Protein AF-A0A7X3HLY2-F1 (afdb_monomer)

Structure (mmCIF, N/CA/C/O backbone):
data_AF-A0A7X3HLY2-F1
#
_entry.id   AF-A0A7X3HLY2-F1
#
loop_
_atom_site.group_PDB
_atom_site.id
_atom_site.type_symbol
_atom_site.label_atom_id
_atom_site.label_alt_id
_atom_site.label_comp_id
_atom_site.label_asym_id
_atom_site.label_entity_id
_atom_site.label_seq_id
_atom_site.pdbx_PDB_ins_code
_atom_site.Cartn_x
_atom_site.Cartn_y
_atom_site.Cartn_z
_atom_site.occupancy
_atom_site.B_iso_or_equiv
_atom_site.auth_seq_id
_atom_site.auth_comp_id
_atom_site.auth_asym_id
_atom_site.auth_atom_id
_atom_site.pdbx_PDB_model_num
ATOM 1 N N . MET A 1 1 ? -18.540 -10.436 8.866 1.00 61.88 1 MET A N 1
ATOM 2 C CA . MET A 1 1 ? -17.864 -9.672 7.799 1.00 61.88 1 MET A CA 1
ATOM 3 C C . MET A 1 1 ? -16.545 -9.170 8.338 1.00 61.88 1 MET A C 1
ATOM 5 O O . MET A 1 1 ? -16.515 -8.724 9.479 1.00 61.88 1 MET A O 1
ATOM 9 N N . TRP A 1 2 ? -15.476 -9.283 7.558 1.00 68.50 2 TRP A N 1
ATOM 10 C CA . TRP A 1 2 ? -14.161 -8.775 7.941 1.00 68.50 2 TRP A CA 1
ATOM 11 C C . TRP A 1 2 ? -13.874 -7.498 7.150 1.00 68.50 2 TRP A C 1
ATOM 13 O O . TRP A 1 2 ? -14.132 -7.449 5.945 1.00 68.50 2 TRP A O 1
ATOM 23 N N . ASN A 1 3 ? -13.367 -6.475 7.839 1.00 83.50 3 ASN A N 1
ATOM 24 C CA . ASN A 1 3 ? -12.920 -5.233 7.215 1.00 83.50 3 ASN A CA 1
ATOM 25 C C . ASN A 1 3 ? -11.444 -5.374 6.873 1.00 83.50 3 ASN A C 1
ATOM 27 O O . ASN A 1 3 ? -10.623 -5.646 7.758 1.00 83.50 3 ASN A O 1
ATOM 31 N N . TYR A 1 4 ? -11.141 -5.199 5.596 1.00 88.00 4 TYR A N 1
ATOM 32 C CA . TYR A 1 4 ? -9.791 -5.255 5.078 1.00 88.00 4 TYR A CA 1
ATOM 33 C C . TYR A 1 4 ? -9.421 -3.947 4.410 1.00 88.00 4 TYR A C 1
ATOM 35 O O . TYR A 1 4 ? -10.246 -3.308 3.754 1.00 88.00 4 TYR A O 1
ATOM 43 N N . THR A 1 5 ? -8.143 -3.614 4.507 1.00 91.81 5 THR A N 1
ATOM 44 C CA . THR A 1 5 ? -7.518 -2.618 3.646 1.00 91.81 5 THR A CA 1
ATOM 45 C C . THR A 1 5 ? -6.417 -3.301 2.862 1.00 91.81 5 THR A C 1
ATOM 47 O O . THR A 1 5 ? -5.565 -3.972 3.443 1.00 91.81 5 THR A O 1
ATOM 50 N N . TYR A 1 6 ? -6.430 -3.140 1.546 1.00 91.06 6 TYR A N 1
ATOM 51 C CA . TYR A 1 6 ? -5.416 -3.704 0.669 1.00 91.06 6 TYR A CA 1
ATOM 52 C C . TYR A 1 6 ? -4.504 -2.617 0.103 1.00 91.06 6 TYR A C 1
ATOM 54 O O . TYR A 1 6 ? -4.917 -1.471 -0.082 1.00 91.06 6 TYR A O 1
ATOM 62 N N . PHE A 1 7 ? -3.264 -3.005 -0.178 1.00 92.88 7 PHE A N 1
ATOM 63 C CA . PHE A 1 7 ? -2.253 -2.215 -0.867 1.00 92.88 7 PHE A CA 1
ATOM 64 C C . PHE A 1 7 ? -1.846 -2.938 -2.149 1.00 92.88 7 PHE A C 1
ATOM 66 O O . PHE A 1 7 ? -1.489 -4.121 -2.110 1.00 92.88 7 PHE A O 1
ATOM 73 N N . VAL A 1 8 ? -1.872 -2.220 -3.269 1.00 90.56 8 VAL A N 1
ATOM 74 C CA . VAL A 1 8 ? -1.463 -2.741 -4.578 1.00 90.56 8 VAL A CA 1
ATOM 75 C C . VAL A 1 8 ? -0.478 -1.811 -5.270 1.00 90.56 8 VAL A C 1
ATOM 77 O O . VAL A 1 8 ? -0.514 -0.598 -5.051 1.00 90.56 8 VAL A O 1
ATOM 80 N N . ILE A 1 9 ? 0.356 -2.386 -6.134 1.00 88.25 9 ILE A N 1
ATOM 81 C CA . ILE A 1 9 ? 1.213 -1.669 -7.083 1.00 88.25 9 ILE A CA 1
ATOM 82 C C . ILE A 1 9 ? 0.793 -1.988 -8.518 1.00 88.25 9 ILE A C 1
ATOM 84 O O . ILE A 1 9 ? 0.281 -3.073 -8.795 1.00 88.25 9 ILE A O 1
ATOM 88 N N . SER A 1 10 ? 1.012 -1.054 -9.437 1.00 84.62 10 SER A N 1
ATOM 89 C CA . SER A 1 10 ? 0.852 -1.311 -10.866 1.00 84.62 10 SER A CA 1
ATOM 90 C C . SER A 1 10 ? 1.929 -2.277 -11.394 1.00 84.62 10 SER A C 1
ATOM 92 O O . SER A 1 10 ? 2.998 -2.398 -10.791 1.00 84.62 10 SER A O 1
ATOM 94 N N . PRO A 1 11 ? 1.697 -2.892 -12.565 1.00 73.75 11 PRO A N 1
ATOM 95 C CA . PRO A 1 11 ? 2.680 -3.726 -13.255 1.00 73.75 11 PRO A CA 1
ATOM 96 C C . PRO A 1 11 ? 4.029 -3.053 -13.461 1.00 73.75 11 PRO A C 1
ATOM 98 O O . PRO A 1 11 ? 5.066 -3.678 -13.277 1.00 73.75 11 PRO A O 1
ATOM 101 N N . GLY A 1 12 ? 4.045 -1.768 -13.830 1.00 70.06 12 GLY A N 1
ATOM 102 C CA . GLY A 1 12 ? 5.292 -1.061 -14.132 1.00 70.06 12 GLY A CA 1
ATOM 103 C C . GLY A 1 12 ? 6.247 -0.946 -12.947 1.00 70.06 12 GLY A C 1
ATOM 104 O O . GLY A 1 12 ? 7.450 -0.773 -13.148 1.00 70.06 12 GLY A O 1
ATOM 105 N N . CYS A 1 13 ? 5.725 -1.128 -11.730 1.00 72.25 13 CYS A N 1
ATOM 106 C CA . CYS A 1 13 ? 6.492 -1.133 -10.494 1.00 72.25 13 CYS A CA 1
ATOM 107 C C . CYS A 1 13 ? 7.224 -2.457 -10.220 1.00 72.25 13 CYS A C 1
ATOM 109 O O . CYS A 1 13 ? 8.085 -2.488 -9.339 1.00 72.25 13 CYS A O 1
ATOM 111 N N . GLU A 1 14 ? 6.872 -3.553 -10.898 1.00 70.94 14 GLU A N 1
ATOM 112 C CA . GLU A 1 14 ? 7.448 -4.872 -10.632 1.00 70.94 14 GLU A CA 1
ATOM 113 C C . GLU A 1 14 ? 8.847 -5.028 -11.253 1.00 70.94 14 GLU A C 1
ATOM 115 O O . GLU A 1 14 ? 9.123 -4.600 -12.381 1.00 70.94 14 GLU A O 1
ATOM 120 N N . ILE A 1 15 ? 9.750 -5.686 -10.515 1.00 64.19 15 ILE A N 1
ATOM 121 C CA . ILE A 1 15 ? 11.039 -6.118 -11.060 1.00 64.19 15 ILE A CA 1
ATOM 122 C C . ILE A 1 15 ? 10.781 -7.110 -12.200 1.00 64.19 15 ILE A C 1
ATOM 124 O O . ILE A 1 15 ? 10.217 -8.174 -11.986 1.00 64.19 15 ILE A O 1
ATOM 128 N N . ASN A 1 16 ? 11.260 -6.773 -13.399 1.00 63.88 16 ASN A N 1
ATOM 129 C CA . ASN A 1 16 ? 11.085 -7.547 -14.635 1.00 63.88 16 ASN A CA 1
ATOM 130 C C . ASN A 1 16 ? 9.680 -7.514 -15.246 1.00 63.88 16 ASN A C 1
ATOM 132 O O . ASN A 1 16 ? 9.385 -8.342 -16.105 1.00 63.88 16 ASN A O 1
ATOM 136 N N . SER A 1 17 ? 8.849 -6.532 -14.887 1.00 66.88 17 SER A N 1
ATOM 137 C CA . SER A 1 17 ? 7.605 -6.280 -15.617 1.00 66.88 17 SER A CA 1
ATOM 138 C C . SER A 1 17 ? 7.854 -6.176 -17.122 1.00 66.88 17 SER A C 1
ATOM 140 O O . SER A 1 17 ? 8.882 -5.640 -17.540 1.00 66.88 17 SER A O 1
ATOM 142 N N . TYR A 1 18 ? 6.925 -6.657 -17.947 1.00 59.72 18 TYR A N 1
ATOM 143 C CA . TYR A 1 18 ? 6.976 -6.437 -19.397 1.00 59.72 18 TYR A CA 1
ATOM 144 C C . TYR A 1 18 ? 6.615 -4.982 -19.7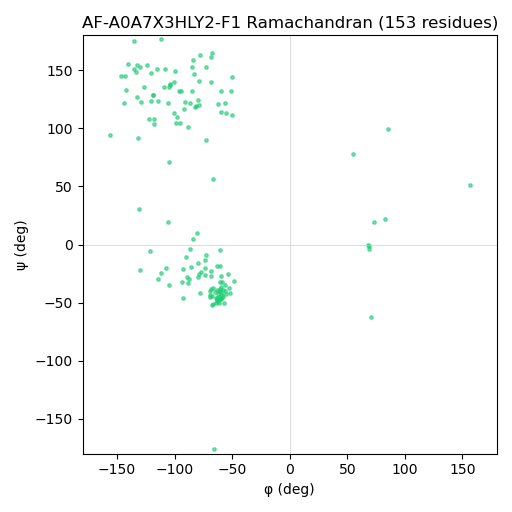60 1.00 59.72 18 TYR A C 1
ATOM 146 O O . TYR A 1 18 ? 6.986 -4.482 -20.819 1.00 59.72 18 TYR A O 1
ATOM 154 N N . THR A 1 19 ? 5.930 -4.273 -18.856 1.00 64.69 19 THR A N 1
ATOM 155 C CA . THR A 1 19 ? 5.501 -2.877 -19.013 1.00 64.69 19 THR A CA 1
ATOM 156 C C . THR A 1 19 ? 6.377 -1.948 -18.173 1.00 64.69 19 THR A C 1
ATOM 158 O O . THR A 1 19 ? 5.952 -1.411 -17.159 1.00 64.69 19 THR A O 1
ATOM 161 N N . GLN A 1 20 ? 7.637 -1.755 -18.575 1.00 59.31 20 GLN A N 1
ATOM 162 C CA . GLN A 1 20 ? 8.562 -0.862 -17.860 1.00 59.31 20 GLN A CA 1
ATOM 163 C C . GLN A 1 20 ? 8.610 0.518 -18.496 1.00 59.31 20 GLN A C 1
ATOM 165 O O . GLN A 1 20 ? 8.842 0.653 -19.695 1.00 59.31 20 GLN A O 1
ATOM 170 N N . PHE A 1 21 ? 8.504 1.548 -17.666 1.00 63.12 21 PHE A N 1
ATOM 171 C CA . PHE A 1 21 ? 8.677 2.930 -18.094 1.00 63.12 21 PHE A CA 1
ATOM 172 C C . PHE A 1 21 ? 10.033 3.439 -17.598 1.00 63.12 21 PHE A C 1
ATOM 174 O O . PHE A 1 21 ? 10.355 3.369 -16.407 1.00 63.12 21 PHE A O 1
ATOM 181 N N . ALA A 1 22 ? 10.865 3.873 -18.546 1.00 54.72 22 ALA A N 1
ATOM 182 C CA . ALA A 1 22 ? 12.270 4.209 -18.316 1.00 54.72 22 ALA A CA 1
ATOM 183 C C . ALA A 1 22 ? 12.468 5.535 -17.566 1.00 54.72 22 ALA A C 1
ATOM 185 O O . ALA A 1 22 ? 13.469 5.692 -16.874 1.00 54.72 22 ALA A O 1
ATOM 186 N N . ASP A 1 23 ? 11.513 6.463 -17.664 1.00 56.72 23 ASP A N 1
ATOM 187 C CA . ASP A 1 23 ? 11.571 7.766 -16.989 1.00 56.72 23 ASP A CA 1
ATOM 188 C C . ASP A 1 23 ? 11.335 7.675 -15.471 1.00 56.72 23 ASP A C 1
ATOM 190 O O . ASP A 1 23 ? 11.517 8.652 -14.748 1.00 56.72 23 ASP A O 1
ATOM 194 N N . GLY A 1 24 ? 10.922 6.500 -14.982 1.00 54.28 24 GLY A N 1
ATOM 195 C CA . GLY A 1 24 ? 10.596 6.249 -13.586 1.00 54.28 24 GLY A CA 1
ATOM 196 C C . GLY A 1 24 ? 9.346 6.977 -13.093 1.00 54.28 24 GLY A C 1
ATOM 197 O O . GLY A 1 24 ? 8.991 6.781 -11.936 1.00 54.28 24 GLY A O 1
ATOM 198 N N . LYS A 1 25 ? 8.678 7.764 -13.944 1.00 56.62 25 LYS A N 1
ATOM 199 C CA . LYS A 1 25 ? 7.559 8.653 -13.610 1.00 56.62 25 LYS A CA 1
ATOM 200 C C . LYS A 1 25 ? 6.247 8.171 -14.222 1.00 56.62 25 LYS A C 1
ATOM 202 O O . LYS A 1 25 ? 5.204 8.446 -13.653 1.00 56.62 25 LYS A O 1
ATOM 207 N N . GLN A 1 26 ? 6.262 7.408 -15.313 1.00 62.28 26 GLN A N 1
ATOM 208 C CA . GLN A 1 26 ? 5.049 6.860 -15.930 1.00 62.28 26 GLN A CA 1
ATOM 209 C C . GLN A 1 26 ? 4.810 5.394 -15.549 1.00 62.28 26 GLN A C 1
ATOM 211 O O . GLN A 1 26 ? 5.739 4.652 -15.250 1.00 62.28 26 GLN A O 1
ATOM 216 N N . GLY A 1 27 ? 3.543 4.976 -15.487 1.00 68.12 27 GLY A N 1
ATOM 217 C CA . GLY A 1 27 ? 3.151 3.576 -15.272 1.00 68.12 27 GLY A CA 1
ATOM 218 C C . GLY A 1 27 ? 3.434 2.968 -13.894 1.00 68.12 27 GLY A C 1
ATOM 219 O O . GLY A 1 27 ? 3.011 1.836 -13.652 1.00 68.12 27 GLY A O 1
ATOM 220 N N . ASN A 1 28 ? 4.093 3.699 -12.991 1.00 80.38 28 ASN A N 1
ATOM 221 C CA . ASN A 1 28 ? 4.386 3.285 -11.621 1.00 80.38 28 ASN A CA 1
ATOM 222 C C . ASN A 1 28 ? 3.378 3.895 -10.647 1.00 80.38 28 ASN A C 1
ATOM 224 O O . ASN A 1 28 ? 3.465 5.079 -10.326 1.00 80.38 28 ASN A O 1
ATOM 228 N N . PHE A 1 29 ? 2.436 3.094 -10.159 1.00 85.56 29 PHE A N 1
ATOM 229 C CA . PHE A 1 29 ? 1.372 3.554 -9.278 1.00 85.56 29 PHE A CA 1
ATOM 230 C C . PHE A 1 29 ? 1.199 2.640 -8.075 1.00 85.56 29 PHE A C 1
ATOM 232 O O . PHE A 1 29 ? 1.477 1.442 -8.138 1.00 85.56 29 PHE A O 1
ATOM 239 N N . ILE A 1 30 ? 0.675 3.213 -6.998 1.00 88.81 30 ILE A N 1
ATOM 240 C CA . ILE A 1 30 ? 0.179 2.496 -5.828 1.00 88.81 30 ILE A CA 1
ATOM 241 C C . ILE A 1 30 ? -1.272 2.868 -5.560 1.00 88.81 30 ILE A C 1
ATOM 243 O O . ILE A 1 30 ? -1.710 3.970 -5.895 1.00 88.81 30 ILE A O 1
ATOM 247 N N . LYS A 1 31 ? -2.011 1.972 -4.912 1.00 89.94 31 LYS A N 1
ATOM 248 C CA . LYS A 1 31 ? -3.374 2.241 -4.447 1.00 89.94 31 LYS A CA 1
ATOM 249 C C . LYS A 1 31 ? -3.631 1.576 -3.103 1.00 89.94 31 LYS A C 1
ATOM 251 O O . LYS A 1 31 ? -3.188 0.455 -2.854 1.00 89.94 31 LYS A O 1
ATOM 256 N N . PHE A 1 32 ? -4.422 2.264 -2.282 1.00 91.31 32 PHE A N 1
ATOM 257 C CA . PHE A 1 32 ? -5.091 1.690 -1.121 1.00 91.31 32 PHE A CA 1
ATOM 258 C C . PHE A 1 32 ? -6.590 1.596 -1.379 1.00 91.31 32 PHE A C 1
ATOM 260 O O . PHE A 1 32 ? -7.207 2.555 -1.854 1.00 91.31 32 PHE A O 1
ATOM 267 N N . GLY A 1 33 ? -7.186 0.465 -1.022 1.00 88.50 33 GLY A N 1
ATOM 268 C CA . GLY A 1 33 ? -8.633 0.303 -1.044 1.00 88.50 33 GLY A CA 1
ATOM 269 C C . GLY A 1 33 ? -9.146 -0.386 0.207 1.00 88.50 33 GLY A C 1
ATOM 270 O O . GLY A 1 33 ? -8.442 -1.174 0.836 1.00 88.50 33 GLY A O 1
ATOM 271 N N . ASP A 1 34 ? -10.379 -0.047 0.561 1.00 88.62 34 ASP A N 1
ATOM 272 C CA . ASP A 1 34 ? -11.105 -0.625 1.683 1.00 88.62 34 ASP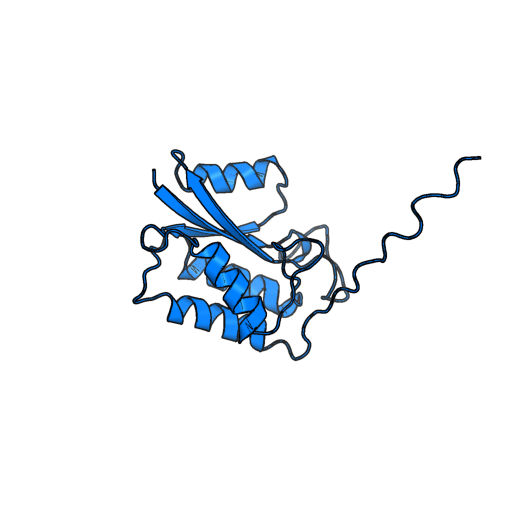 A CA 1
ATOM 273 C C . ASP A 1 34 ? -12.138 -1.611 1.146 1.00 88.62 34 ASP A C 1
ATOM 275 O O . ASP A 1 34 ? -12.816 -1.332 0.155 1.00 88.62 34 ASP A O 1
ATOM 279 N N . GLN A 1 35 ? -12.268 -2.766 1.791 1.00 84.50 35 GLN A N 1
ATOM 280 C CA . GLN A 1 35 ? -13.267 -3.752 1.415 1.00 84.50 35 GLN A CA 1
ATOM 281 C C . GLN A 1 35 ? -13.872 -4.432 2.636 1.00 84.50 35 GLN A C 1
ATOM 283 O O . GLN A 1 35 ? -13.172 -4.916 3.527 1.00 84.50 35 GLN A O 1
ATOM 288 N N . VAL A 1 36 ? -15.200 -4.510 2.626 1.00 78.12 36 VAL A N 1
ATOM 289 C CA . VAL A 1 36 ? -15.980 -5.340 3.540 1.00 78.12 36 VAL A CA 1
ATOM 290 C C . VAL A 1 36 ? -16.357 -6.597 2.770 1.00 78.12 36 VAL A C 1
ATOM 292 O O . VAL A 1 36 ? -17.085 -6.526 1.782 1.00 78.12 36 VAL A O 1
ATOM 295 N N . SER A 1 37 ? -15.818 -7.746 3.168 1.00 68.00 37 SER A N 1
ATOM 296 C CA . SER A 1 37 ? -16.021 -8.999 2.436 1.00 68.00 37 SER A CA 1
ATOM 297 C C . SER A 1 37 ? -16.371 -10.153 3.370 1.00 68.00 37 SER A C 1
ATOM 299 O O . SER A 1 37 ? -15.932 -10.218 4.524 1.00 68.00 37 SER A O 1
ATOM 301 N N . ASN A 1 38 ? -17.175 -11.081 2.845 1.00 59.94 38 ASN A N 1
ATOM 302 C CA . ASN A 1 38 ? -17.368 -12.412 3.424 1.00 59.94 38 ASN A CA 1
ATOM 303 C C . ASN A 1 38 ? -16.300 -13.408 2.943 1.00 59.94 38 ASN A C 1
ATOM 305 O O . ASN A 1 38 ? -16.080 -14.427 3.590 1.00 59.94 38 ASN A O 1
ATOM 309 N N . HIS A 1 39 ? -15.624 -13.110 1.833 1.00 54.62 39 HIS A N 1
ATOM 310 C CA . HIS A 1 39 ? -14.473 -13.862 1.346 1.00 54.62 39 HIS A CA 1
ATOM 311 C C . HIS A 1 39 ? -13.205 -13.345 2.034 1.00 54.62 39 HIS A C 1
ATOM 313 O O . HIS A 1 39 ? -12.998 -12.132 2.108 1.00 54.62 39 HIS A O 1
ATOM 319 N N . GLY A 1 40 ? -12.371 -14.256 2.545 1.00 62.66 40 GLY A N 1
ATOM 320 C CA . GLY A 1 40 ? -11.099 -13.912 3.191 1.00 62.66 40 GLY A CA 1
ATOM 321 C C . GLY A 1 40 ? -10.078 -13.299 2.224 1.00 62.66 40 GLY A C 1
ATOM 322 O O . GLY A 1 40 ? -10.361 -13.110 1.042 1.00 62.66 40 GLY A O 1
ATOM 323 N N . ALA A 1 41 ? -8.862 -13.037 2.710 1.00 65.38 41 ALA A N 1
ATOM 324 C CA . ALA A 1 41 ? -7.780 -12.381 1.959 1.00 65.38 41 ALA A CA 1
ATOM 325 C C . ALA A 1 41 ? -7.529 -12.956 0.543 1.00 65.38 41 ALA A C 1
ATOM 327 O O . ALA A 1 41 ? -7.200 -12.216 -0.382 1.00 65.38 41 ALA A O 1
ATOM 328 N N . LEU A 1 42 ? -7.758 -14.259 0.339 1.00 67.88 42 LEU A N 1
ATOM 329 C CA . LEU A 1 42 ? -7.643 -14.921 -0.966 1.00 67.88 42 LEU A CA 1
ATOM 330 C C . LEU A 1 42 ? -8.590 -14.348 -2.037 1.00 67.88 42 LEU A C 1
ATOM 332 O O . LEU A 1 42 ? -8.225 -14.308 -3.206 1.00 67.88 42 LEU A O 1
ATOM 336 N N . GLY A 1 43 ? -9.777 -13.861 -1.659 1.00 76.44 43 GLY A N 1
ATOM 337 C CA . GLY A 1 43 ? -10.743 -13.296 -2.606 1.00 76.44 43 GLY A CA 1
ATOM 338 C C . GLY A 1 43 ? -10.237 -12.021 -3.285 1.00 76.44 43 GLY A C 1
ATOM 339 O O . GLY A 1 43 ? -10.385 -11.873 -4.493 1.00 76.44 43 GLY A O 1
ATOM 340 N N . ILE A 1 44 ? -9.578 -11.136 -2.530 1.00 76.94 44 ILE A N 1
ATOM 341 C CA . ILE A 1 44 ? -9.007 -9.886 -3.061 1.00 76.94 44 ILE A CA 1
ATOM 342 C C . ILE A 1 44 ? -7.818 -10.193 -3.976 1.00 76.94 44 ILE A C 1
ATOM 344 O O . ILE A 1 44 ? -7.743 -9.657 -5.079 1.00 76.94 44 ILE A O 1
ATOM 348 N N . ARG A 1 45 ? -6.917 -11.095 -3.557 1.00 82.56 45 ARG A N 1
ATOM 349 C CA . ARG A 1 45 ? -5.778 -11.516 -4.394 1.00 82.56 45 ARG A CA 1
ATOM 350 C C . ARG A 1 45 ? -6.257 -12.102 -5.722 1.00 82.56 45 ARG A C 1
ATOM 352 O O . ARG A 1 45 ? -5.764 -11.706 -6.773 1.00 82.56 45 ARG A O 1
ATOM 359 N N . ASN A 1 46 ? -7.269 -12.968 -5.680 1.00 77.06 46 ASN A N 1
ATOM 360 C CA . ASN A 1 46 ? -7.842 -13.579 -6.879 1.00 77.06 46 ASN A CA 1
ATOM 361 C C . ASN A 1 46 ? -8.562 -12.563 -7.775 1.00 77.06 46 ASN A C 1
ATOM 363 O O . ASN A 1 46 ? -8.474 -12.663 -8.997 1.00 77.06 46 ASN A O 1
ATOM 367 N N . ALA A 1 47 ? -9.257 -11.577 -7.199 1.00 75.75 47 ALA A N 1
ATOM 368 C CA . ALA A 1 47 ? -9.902 -10.519 -7.974 1.00 75.75 47 ALA A CA 1
AT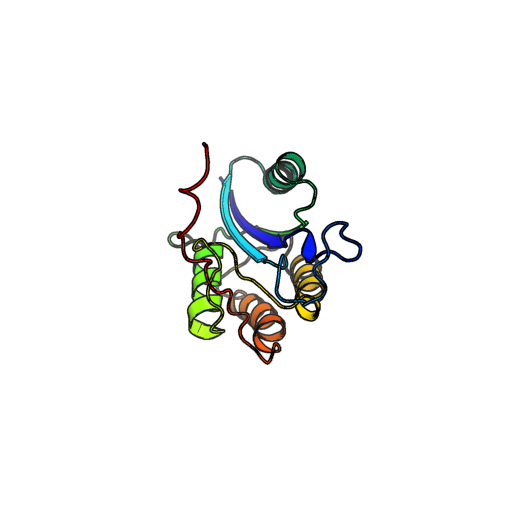OM 369 C C . ALA A 1 47 ? -8.874 -9.737 -8.807 1.00 75.75 47 ALA A C 1
ATOM 371 O O . ALA A 1 47 ? -9.069 -9.557 -10.006 1.00 75.75 47 ALA A O 1
ATOM 372 N N . TYR A 1 48 ? -7.744 -9.356 -8.209 1.00 73.81 48 TYR A N 1
ATOM 373 C CA . TYR A 1 48 ? -6.681 -8.668 -8.942 1.00 73.81 48 TYR A CA 1
ATOM 374 C C . TYR A 1 48 ? -5.985 -9.580 -9.957 1.00 73.81 48 TYR A C 1
ATOM 376 O O . TYR A 1 48 ? -5.865 -9.185 -11.111 1.00 73.81 48 TYR A O 1
ATOM 384 N N . ALA A 1 49 ? -5.663 -10.824 -9.590 1.00 68.69 49 ALA A N 1
ATOM 385 C CA . ALA A 1 49 ? -5.052 -11.786 -10.512 1.00 68.69 49 ALA A CA 1
ATOM 386 C C . ALA A 1 49 ? -5.909 -12.071 -11.764 1.00 68.69 49 ALA A C 1
ATOM 388 O O . ALA A 1 49 ? -5.373 -12.339 -12.834 1.00 68.69 49 ALA A O 1
ATOM 389 N N . THR A 1 50 ? -7.239 -12.021 -11.642 1.00 59.16 50 THR A N 1
ATOM 390 C CA . THR A 1 50 ? -8.169 -12.309 -12.752 1.00 59.16 50 THR A CA 1
ATOM 391 C C . THR A 1 50 ? -8.498 -11.095 -13.616 1.00 59.16 50 THR A C 1
ATOM 393 O O . THR A 1 50 ? -8.786 -11.265 -14.797 1.00 59.16 50 THR A O 1
ATOM 396 N N . HIS A 1 51 ? -8.478 -9.885 -13.052 1.00 60.94 51 HIS A N 1
ATOM 397 C CA . HIS A 1 51 ? -8.842 -8.660 -13.777 1.00 60.94 51 HIS A CA 1
ATOM 398 C C . HIS A 1 51 ? -7.631 -7.965 -14.400 1.00 60.94 51 HIS A C 1
ATOM 400 O O . HIS A 1 51 ? -7.758 -7.329 -15.444 1.00 60.94 51 HIS A O 1
ATOM 406 N N . ASN A 1 52 ? -6.465 -8.070 -13.763 1.00 63.50 52 ASN A N 1
ATOM 407 C CA . ASN A 1 52 ? -5.200 -7.608 -14.312 1.00 63.50 52 ASN A CA 1
ATOM 408 C C . ASN A 1 52 ? -4.059 -8.399 -13.640 1.00 63.50 52 ASN A C 1
ATOM 410 O O . ASN A 1 52 ? -3.636 -8.018 -12.543 1.00 63.50 52 ASN A O 1
ATOM 414 N N . PRO A 1 53 ? -3.592 -9.506 -14.254 1.00 56.66 53 PRO A N 1
ATOM 415 C CA . PRO A 1 53 ? -2.628 -10.424 -13.637 1.00 56.66 53 PRO A CA 1
ATOM 416 C C . PRO A 1 53 ? -1.302 -9.754 -13.281 1.00 56.66 53 PRO A C 1
ATOM 418 O O . PRO A 1 53 ? -0.574 -10.248 -12.426 1.00 56.66 53 PRO A O 1
ATOM 421 N N . ASP A 1 54 ? -1.034 -8.606 -13.892 1.00 64.31 54 ASP A N 1
ATOM 422 C CA . ASP A 1 54 ? 0.195 -7.865 -13.710 1.00 64.31 54 ASP A CA 1
ATOM 423 C C . ASP A 1 54 ? 0.132 -6.909 -12.486 1.00 64.31 54 ASP A C 1
ATOM 425 O O . ASP A 1 54 ? 1.114 -6.248 -12.152 1.00 64.31 54 ASP A O 1
ATOM 429 N N . ILE A 1 55 ? -1.014 -6.786 -11.793 1.00 75.81 55 ILE A N 1
ATOM 430 C CA . ILE A 1 55 ? -1.136 -5.986 -10.560 1.00 75.81 55 ILE A CA 1
ATOM 431 C C . ILE A 1 55 ? -0.630 -6.781 -9.353 1.00 75.81 55 ILE A C 1
ATOM 433 O O . ILE A 1 55 ? -1.210 -7.789 -8.944 1.00 75.81 55 ILE A O 1
ATOM 437 N N . GLY A 1 56 ? 0.401 -6.249 -8.697 1.00 84.31 56 GLY A N 1
ATOM 438 C CA . GLY A 1 56 ? 0.959 -6.825 -7.480 1.00 84.31 56 GLY A CA 1
ATOM 439 C C . GLY A 1 56 ? 0.164 -6.433 -6.234 1.00 84.31 56 GLY A C 1
ATOM 440 O O . GLY A 1 56 ? 0.132 -5.260 -5.857 1.00 84.31 56 GLY A O 1
ATOM 441 N N . VAL A 1 57 ? -0.411 -7.410 -5.522 1.00 89.19 57 VAL A N 1
ATOM 442 C CA . VAL A 1 57 ? -1.022 -7.193 -4.196 1.00 89.19 57 VAL A CA 1
ATOM 443 C C . VAL A 1 57 ? 0.031 -7.352 -3.103 1.00 89.19 57 VAL A C 1
ATOM 445 O O . VAL A 1 57 ? 0.382 -8.473 -2.722 1.00 89.19 57 VAL A O 1
ATOM 448 N N . GLY A 1 58 ? 0.522 -6.224 -2.591 1.00 89.12 58 GLY A N 1
ATOM 449 C CA . GLY A 1 58 ? 1.590 -6.204 -1.595 1.00 89.12 58 GLY A CA 1
ATOM 450 C C . GLY A 1 58 ? 1.086 -6.536 -0.199 1.00 89.12 58 GLY A C 1
ATOM 451 O O . GLY A 1 58 ? 1.718 -7.320 0.485 1.00 89.12 58 GLY A O 1
ATOM 452 N N . ALA A 1 59 ? -0.070 -6.022 0.220 1.00 92.88 59 ALA A N 1
ATOM 453 C CA . ALA A 1 59 ? -0.604 -6.337 1.545 1.00 92.88 59 ALA A CA 1
ATOM 454 C C . ALA A 1 59 ? -2.128 -6.382 1.565 1.00 92.88 59 ALA A C 1
ATOM 456 O O . ALA A 1 59 ? -2.789 -5.574 0.914 1.00 92.88 59 ALA A O 1
ATOM 457 N N . ILE A 1 60 ? -2.677 -7.283 2.376 1.00 92.75 60 ILE A N 1
ATOM 458 C CA . ILE A 1 60 ? -4.068 -7.284 2.822 1.00 92.75 60 ILE A CA 1
ATOM 459 C C . ILE A 1 60 ? -4.052 -7.251 4.346 1.00 92.75 60 ILE A C 1
ATOM 461 O O . ILE A 1 60 ? -3.695 -8.223 5.007 1.00 92.75 60 ILE A O 1
ATOM 465 N N . MET A 1 61 ? -4.430 -6.107 4.899 1.00 92.44 61 MET A N 1
ATOM 466 C CA . MET A 1 61 ? -4.404 -5.821 6.328 1.00 92.44 61 MET A CA 1
ATOM 467 C C . MET A 1 61 ? -5.802 -5.982 6.919 1.00 92.44 61 MET A C 1
ATOM 469 O O . MET A 1 61 ? -6.786 -5.552 6.317 1.00 92.44 61 MET A O 1
ATOM 473 N N . HIS A 1 62 ? -5.898 -6.550 8.119 1.00 90.25 62 HIS A N 1
ATOM 474 C CA . HIS A 1 62 ? -7.139 -6.578 8.892 1.00 90.25 62 HIS A CA 1
ATOM 475 C C . HIS A 1 62 ? -7.332 -5.231 9.592 1.00 90.25 62 HIS A C 1
ATOM 477 O O . HIS A 1 62 ? -6.472 -4.793 10.355 1.00 90.25 62 HIS A O 1
ATOM 483 N N . THR A 1 63 ? -8.464 -4.570 9.361 1.00 87.50 63 THR A N 1
ATOM 484 C CA . THR A 1 63 ? -8.663 -3.164 9.756 1.00 87.50 63 THR A CA 1
ATOM 485 C C . THR A 1 63 ? -9.965 -2.933 10.507 1.00 87.50 63 THR A C 1
ATOM 487 O O . THR A 1 63 ? -10.528 -1.845 10.486 1.00 87.50 63 THR A O 1
ATOM 490 N N . GLY A 1 64 ? -10.428 -3.944 11.250 1.00 81.94 64 GLY A N 1
ATOM 491 C CA . GLY A 1 64 ? -11.670 -3.881 12.033 1.00 81.94 64 GLY A CA 1
ATOM 492 C C . GLY A 1 64 ? -11.769 -2.691 12.999 1.00 81.94 64 GLY A C 1
ATOM 493 O O . GLY A 1 64 ? -12.882 -2.259 13.291 1.00 81.94 64 GLY A O 1
ATOM 494 N N . ALA A 1 65 ? -10.627 -2.145 13.437 1.00 84.69 65 ALA A N 1
ATOM 495 C CA . ALA A 1 65 ? -10.528 -0.973 14.308 1.00 84.69 65 ALA A CA 1
ATOM 496 C C . ALA A 1 65 ? -10.850 0.370 13.617 1.00 84.69 65 ALA A C 1
ATOM 498 O O . ALA A 1 65 ? -11.034 1.368 14.309 1.00 84.69 65 ALA A O 1
ATOM 499 N N . PHE A 1 66 ? -10.913 0.413 12.284 1.00 87.75 66 PHE A N 1
ATOM 500 C CA . PHE A 1 66 ? -11.165 1.627 11.508 1.00 87.75 66 PHE A CA 1
ATOM 501 C C . PHE A 1 66 ? -12.462 1.469 10.719 1.00 87.75 66 PHE A C 1
ATOM 503 O O . PHE A 1 66 ? -12.529 0.702 9.759 1.00 87.75 66 PHE A O 1
ATOM 510 N N . GLN A 1 67 ? -13.502 2.187 11.138 1.00 81.50 67 GLN A N 1
ATOM 511 C CA . GLN A 1 67 ? -14.797 2.204 10.465 1.00 81.50 67 GLN A CA 1
ATOM 512 C C . GLN A 1 67 ? -15.253 3.656 10.316 1.00 81.50 67 GLN A C 1
ATOM 514 O O . GLN A 1 67 ? -15.302 4.381 11.304 1.00 81.50 67 GLN A O 1
ATOM 519 N N . ASN A 1 68 ? -15.594 4.057 9.088 1.00 81.19 68 ASN A N 1
ATOM 520 C CA . ASN A 1 68 ? -16.127 5.380 8.735 1.00 81.19 68 ASN A CA 1
ATOM 521 C C . ASN A 1 68 ? -15.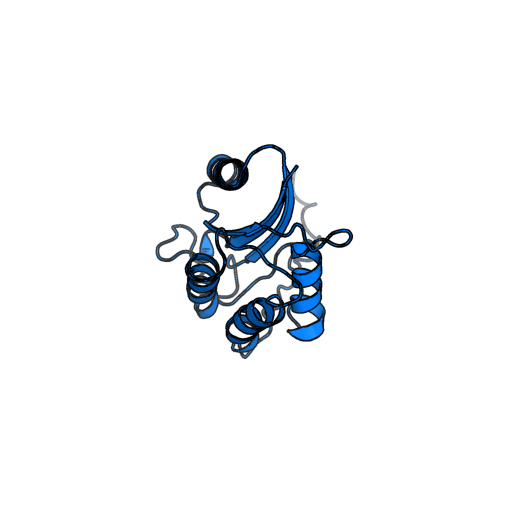255 6.585 9.170 1.00 81.19 68 ASN A C 1
ATOM 523 O O . ASN A 1 68 ? -15.617 7.290 10.110 1.00 81.19 68 ASN A O 1
ATOM 527 N N . PRO 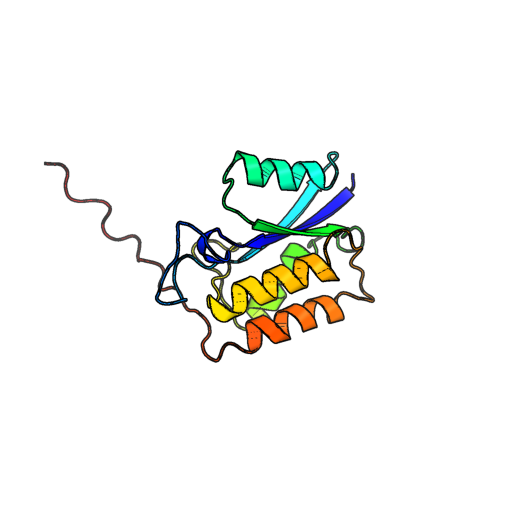A 1 69 ? -14.156 6.901 8.458 1.00 85.88 69 PRO A N 1
ATOM 528 C CA . PRO A 1 69 ? -13.660 6.246 7.245 1.00 85.88 69 PRO A CA 1
ATOM 529 C C . PRO A 1 69 ? -12.812 4.994 7.537 1.00 85.88 69 PRO A C 1
ATOM 531 O O . PRO A 1 69 ? -12.281 4.816 8.632 1.00 85.88 69 PRO A O 1
ATOM 534 N N . GLY A 1 70 ? -12.687 4.112 6.540 1.00 90.62 70 GLY A N 1
ATOM 535 C CA . GLY A 1 70 ? -11.791 2.952 6.606 1.00 90.62 70 GLY A CA 1
ATOM 536 C C . GLY A 1 70 ? -10.310 3.350 6.611 1.00 90.62 70 GLY A C 1
ATOM 537 O O . GLY A 1 70 ? -9.955 4.485 6.273 1.00 90.62 70 GLY A O 1
ATOM 538 N N . LEU A 1 71 ? -9.426 2.417 6.986 1.00 92.81 71 LEU A N 1
ATOM 539 C CA . LEU A 1 71 ? -7.985 2.686 7.057 1.00 92.81 71 LEU A CA 1
ATOM 540 C C . LEU A 1 71 ? -7.411 3.108 5.700 1.00 92.81 71 LEU A C 1
ATOM 542 O O . LEU A 1 71 ? -6.615 4.037 5.654 1.00 92.81 71 LEU A O 1
ATOM 546 N N . GLY A 1 72 ? -7.798 2.470 4.598 1.00 92.44 72 GLY A N 1
ATOM 547 C CA . GLY A 1 72 ? -7.307 2.809 3.263 1.00 92.44 72 GLY A CA 1
ATOM 548 C C . GLY A 1 72 ? -7.626 4.253 2.911 1.00 92.44 72 GLY A C 1
ATOM 549 O O . GLY A 1 72 ? -6.760 4.990 2.454 1.00 92.44 72 GLY A O 1
ATOM 550 N N . THR A 1 73 ? -8.838 4.699 3.221 1.00 91.94 73 THR A N 1
ATOM 551 C CA . THR A 1 73 ? -9.238 6.102 3.083 1.00 91.94 73 THR A CA 1
ATOM 552 C C . THR A 1 73 ? -8.391 7.027 3.964 1.00 91.94 73 THR A C 1
ATOM 554 O O . THR A 1 73 ? -7.879 8.029 3.467 1.00 91.94 73 THR A O 1
ATOM 557 N N . LEU A 1 74 ? -8.146 6.671 5.230 1.00 93.19 74 LEU A N 1
ATOM 558 C CA . LEU A 1 74 ? -7.256 7.438 6.116 1.00 93.19 74 LEU A CA 1
ATOM 559 C C . LEU A 1 74 ? -5.818 7.527 5.579 1.00 93.19 74 LEU A C 1
ATOM 561 O O . LEU A 1 74 ? -5.200 8.587 5.655 1.00 93.19 74 LEU A O 1
ATOM 565 N N . LEU A 1 75 ? -5.285 6.440 5.016 1.00 94.12 75 LEU A N 1
ATOM 566 C CA . LEU A 1 75 ? -3.942 6.408 4.431 1.00 94.12 75 LEU A CA 1
ATOM 567 C C . LEU A 1 75 ? -3.857 7.255 3.159 1.00 94.12 75 LEU A C 1
ATOM 569 O O . LEU A 1 75 ? -2.873 7.963 2.980 1.00 94.12 75 LEU A O 1
ATOM 573 N N . LYS A 1 76 ? -4.900 7.260 2.320 1.00 93.12 76 LYS A N 1
ATOM 574 C CA . LYS A 1 76 ? -4.985 8.169 1.166 1.00 93.12 76 LYS A CA 1
ATOM 575 C C . LYS A 1 76 ? -4.930 9.631 1.608 1.00 93.12 76 LYS A C 1
ATOM 577 O O . LYS A 1 76 ? -4.130 10.393 1.079 1.00 93.12 76 LYS A O 1
ATOM 582 N N . HIS A 1 77 ? -5.709 10.009 2.624 1.00 92.69 77 HIS A N 1
ATOM 583 C CA . HIS A 1 77 ? -5.653 11.362 3.188 1.00 92.69 77 HIS A CA 1
ATOM 584 C C . HIS A 1 77 ? -4.281 11.698 3.777 1.00 92.69 77 HIS A C 1
ATOM 586 O O . HIS A 1 77 ? -3.793 12.805 3.579 1.00 92.69 77 HIS A O 1
ATOM 592 N N . TYR A 1 78 ? -3.643 10.749 4.464 1.00 93.06 78 TYR A N 1
ATOM 593 C CA . TYR A 1 78 ? -2.287 10.918 4.982 1.00 93.06 78 TYR A CA 1
ATOM 594 C C . TYR A 1 78 ? -1.270 11.182 3.859 1.00 93.06 78 TYR A C 1
ATOM 596 O O . TYR A 1 78 ? -0.488 12.124 3.946 1.00 93.06 78 TYR A O 1
ATOM 604 N N . ILE A 1 79 ? -1.311 10.400 2.779 1.00 91.25 79 ILE A N 1
ATOM 605 C CA . ILE A 1 79 ? -0.408 10.563 1.630 1.00 91.25 79 ILE A CA 1
ATOM 606 C C . ILE A 1 79 ? -0.604 11.934 0.964 1.00 91.25 79 ILE A C 1
ATOM 608 O O . ILE A 1 79 ? 0.373 12.620 0.671 1.00 91.25 79 ILE A O 1
ATOM 612 N N . ILE A 1 80 ? -1.853 12.370 0.791 1.00 90.06 80 ILE A N 1
ATOM 613 C CA . ILE A 1 80 ? -2.160 13.667 0.174 1.00 90.06 80 ILE A CA 1
ATOM 614 C C . ILE A 1 80 ? -1.715 14.823 1.074 1.00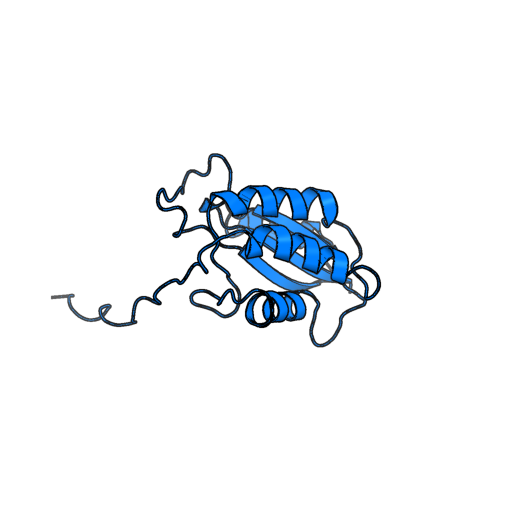 90.06 80 ILE A C 1
ATOM 616 O O . ILE A 1 80 ? -1.008 15.717 0.622 1.00 90.06 80 ILE A O 1
ATOM 620 N N . ASN A 1 81 ? -2.128 14.812 2.341 1.00 91.00 81 ASN A N 1
ATOM 621 C CA . ASN A 1 81 ? -2.038 15.993 3.201 1.00 91.00 81 ASN A CA 1
ATOM 622 C C . ASN A 1 81 ? -0.705 16.104 3.950 1.00 91.00 81 ASN A C 1
ATOM 624 O O . ASN A 1 81 ? -0.248 17.212 4.201 1.00 91.00 81 ASN A O 1
ATOM 628 N N . GLU A 1 82 ? -0.096 14.977 4.328 1.00 90.75 82 GLU A N 1
ATOM 629 C CA . GLU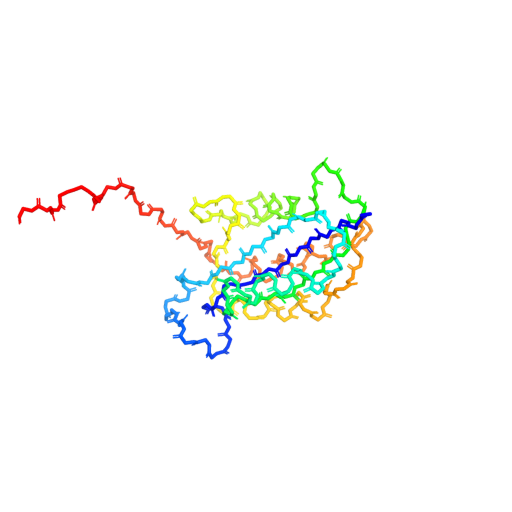 A 1 82 ? 1.111 14.959 5.171 1.00 90.75 82 GLU A CA 1
ATOM 630 C C . GLU A 1 82 ? 2.379 14.642 4.374 1.00 90.75 82 GLU A C 1
ATOM 632 O O . GLU A 1 82 ? 3.452 15.147 4.698 1.00 90.75 82 GLU A O 1
ATOM 637 N N . ILE A 1 83 ? 2.277 13.788 3.347 1.00 89.31 83 ILE A N 1
ATOM 638 C CA . ILE A 1 83 ? 3.401 13.496 2.440 1.00 89.31 83 ILE A CA 1
ATOM 639 C C . ILE A 1 83 ? 3.419 14.487 1.264 1.00 89.31 83 ILE A C 1
ATOM 641 O O . ILE A 1 83 ? 4.491 14.794 0.753 1.00 89.31 83 ILE A O 1
ATOM 645 N N . GLY A 1 84 ? 2.264 15.031 0.867 1.00 87.00 84 GLY A N 1
ATOM 646 C CA . GLY A 1 84 ? 2.165 15.994 -0.233 1.00 87.00 84 GLY A CA 1
ATOM 647 C C . GLY A 1 84 ? 2.125 15.347 -1.618 1.00 87.00 84 GLY A C 1
ATOM 648 O O . GLY A 1 84 ? 2.459 16.001 -2.603 1.00 87.00 84 GLY A O 1
ATOM 649 N N . LEU A 1 85 ? 1.736 14.070 -1.712 1.00 85.56 85 LEU A N 1
ATOM 650 C CA . LEU A 1 85 ? 1.669 13.345 -2.981 1.00 85.56 85 LEU A CA 1
ATOM 651 C C . LEU A 1 85 ? 0.224 13.336 -3.519 1.00 85.56 85 LEU A C 1
ATOM 653 O O . LEU A 1 85 ? -0.639 12.664 -2.939 1.00 85.56 85 LEU A O 1
ATOM 657 N N . PRO A 1 86 ? -0.075 14.063 -4.612 1.00 84.69 86 PRO A N 1
ATOM 658 C CA . PRO A 1 86 ? -1.418 14.100 -5.178 1.00 84.69 86 PRO A CA 1
ATOM 659 C C . PRO A 1 86 ? -1.767 12.786 -5.898 1.00 84.69 86 PRO A C 1
ATOM 661 O O . PRO A 1 86 ? -0.878 12.093 -6.402 1.00 84.69 86 PRO A O 1
ATOM 664 N N . PRO A 1 87 ? -3.060 12.432 -5.982 1.00 85.62 87 PRO A N 1
ATOM 665 C CA . PRO A 1 87 ? -3.485 11.263 -6.732 1.00 85.62 87 PRO A CA 1
ATOM 666 C C . PRO A 1 87 ? -3.508 11.542 -8.249 1.00 85.62 87 PRO A C 1
ATOM 668 O O . PRO A 1 87 ? -3.515 12.691 -8.692 1.00 85.62 87 PRO A O 1
ATOM 671 N N . VAL A 1 88 ? -3.544 10.479 -9.053 1.00 78.31 88 VAL A N 1
ATOM 672 C CA . VAL A 1 88 ? -3.434 10.511 -10.518 1.00 78.31 88 VAL A CA 1
ATOM 673 C C . VAL A 1 88 ? -4.728 10.041 -11.165 1.00 78.31 88 VAL A C 1
ATOM 675 O O . VAL A 1 88 ? -5.171 8.912 -10.938 1.00 78.31 88 VAL A O 1
ATOM 678 N N . GLY A 1 89 ? -5.312 10.886 -12.022 1.00 71.81 89 GLY A N 1
ATOM 679 C CA . GLY A 1 89 ? -6.537 10.599 -12.782 1.00 71.81 89 GLY A CA 1
ATOM 680 C C . GLY A 1 89 ? -7.800 10.546 -11.916 1.00 71.81 89 GLY A C 1
ATOM 681 O O . GLY A 1 89 ? -8.713 11.347 -12.082 1.00 71.81 89 GLY A O 1
ATOM 682 N N . SER A 1 90 ? -7.833 9.598 -10.982 1.00 67.38 90 SER A N 1
ATOM 683 C CA . SER A 1 90 ? -8.870 9.376 -9.970 1.00 67.38 90 SER A CA 1
ATOM 684 C C . SER A 1 90 ? -8.334 9.690 -8.568 1.00 67.38 90 SER A C 1
ATOM 686 O O . SER A 1 90 ? -7.151 9.959 -8.405 1.00 67.38 90 SER A O 1
ATOM 688 N N . THR A 1 91 ? -9.172 9.595 -7.533 1.00 67.00 91 THR A N 1
ATOM 689 C CA . THR A 1 91 ? -8.775 9.793 -6.123 1.00 67.00 91 THR A CA 1
ATOM 690 C C . THR A 1 91 ? -8.101 8.572 -5.479 1.00 67.00 91 THR A C 1
ATOM 692 O O . THR A 1 91 ? -7.930 8.532 -4.259 1.00 67.00 91 THR A O 1
ATOM 695 N N . GLU A 1 92 ? -7.755 7.542 -6.257 1.00 76.00 92 GLU A N 1
ATOM 696 C CA . GLU A 1 92 ? -7.348 6.243 -5.706 1.00 76.00 92 GLU A CA 1
ATOM 697 C C . GLU A 1 92 ? -5.894 5.852 -5.964 1.00 76.00 92 GLU A C 1
ATOM 699 O O . GLU A 1 92 ? -5.321 5.119 -5.156 1.00 76.00 92 GLU A O 1
ATOM 704 N N . TRP A 1 93 ? -5.314 6.315 -7.069 1.00 85.31 93 TRP A N 1
ATOM 705 C CA . TRP A 1 93 ? -3.969 5.938 -7.493 1.00 85.31 93 TRP A CA 1
ATOM 706 C C . TRP A 1 93 ? -2.982 7.058 -7.214 1.00 85.31 93 TRP A C 1
ATOM 708 O O . TRP A 1 93 ? -3.275 8.216 -7.484 1.00 85.31 93 TRP A O 1
ATOM 718 N N . PHE A 1 94 ? -1.801 6.709 -6.724 1.00 86.94 94 PHE A N 1
ATOM 719 C CA . PHE A 1 94 ? -0.702 7.637 -6.476 1.00 86.94 94 PHE A CA 1
ATOM 720 C C . PHE A 1 94 ? 0.475 7.181 -7.303 1.00 86.94 94 PHE A C 1
ATOM 722 O O . PHE A 1 94 ? 0.879 6.022 -7.197 1.00 86.94 94 PHE A O 1
ATOM 729 N N . GLY A 1 95 ? 1.001 8.056 -8.149 1.00 83.56 95 GLY A N 1
ATOM 730 C CA . GLY A 1 95 ? 2.190 7.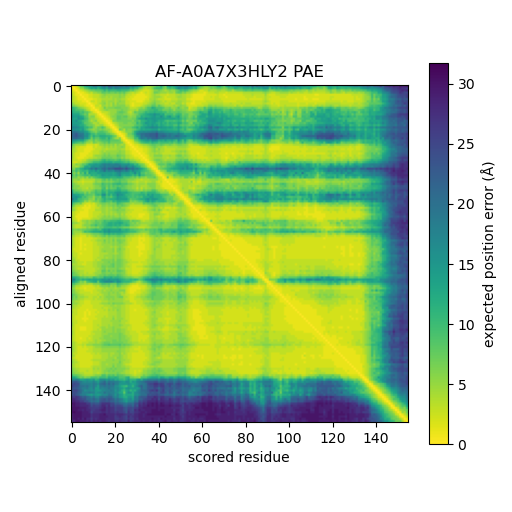699 -8.895 1.00 83.56 95 GLY A CA 1
ATOM 731 C C . GLY A 1 95 ? 3.445 7.926 -8.075 1.00 83.56 95 GLY A C 1
ATOM 732 O O . GLY A 1 95 ? 3.501 8.803 -7.215 1.00 83.56 95 GLY A O 1
ATOM 733 N N . ILE A 1 96 ? 4.429 7.070 -8.303 1.00 81.12 96 ILE A N 1
ATOM 734 C CA . ILE A 1 96 ? 5.640 6.999 -7.494 1.00 81.12 96 ILE A CA 1
ATOM 735 C C . ILE A 1 96 ? 6.849 6.759 -8.385 1.00 81.12 96 ILE A C 1
ATOM 737 O O . ILE A 1 96 ? 6.722 6.188 -9.468 1.00 81.12 96 ILE A O 1
ATOM 741 N N . ILE A 1 97 ? 8.035 7.152 -7.920 1.00 78.88 97 ILE A N 1
ATOM 742 C CA . ILE A 1 97 ? 9.252 6.857 -8.672 1.00 78.88 97 ILE A CA 1
ATOM 743 C C . ILE A 1 97 ? 9.534 5.352 -8.662 1.00 78.88 97 ILE A C 1
ATOM 745 O O . ILE A 1 97 ? 9.404 4.683 -7.632 1.00 78.88 97 ILE A O 1
ATOM 749 N N . ARG A 1 98 ? 9.981 4.813 -9.799 1.00 76.00 98 ARG A N 1
ATOM 750 C CA . ARG A 1 98 ? 10.317 3.384 -9.942 1.00 76.00 98 ARG A CA 1
ATOM 751 C C . ARG A 1 98 ? 11.296 2.873 -8.878 1.00 76.00 98 ARG A C 1
ATOM 753 O O . ARG A 1 98 ? 11.174 1.748 -8.411 1.00 76.00 98 ARG A O 1
ATOM 760 N N . THR A 1 99 ? 12.278 3.677 -8.477 1.00 79.31 99 THR A N 1
ATOM 761 C CA . THR A 1 99 ? 13.270 3.268 -7.467 1.00 79.31 99 THR A CA 1
ATOM 762 C C . THR A 1 99 ? 12.670 3.104 -6.069 1.00 79.31 99 THR A C 1
ATOM 764 O O . THR A 1 99 ? 13.213 2.348 -5.268 1.00 79.31 99 THR A O 1
ATOM 767 N N . ALA A 1 100 ? 11.538 3.753 -5.780 1.00 81.38 100 ALA A N 1
ATOM 768 C CA . ALA A 1 100 ? 10.819 3.640 -4.514 1.00 81.38 100 ALA A CA 1
ATOM 769 C C . ALA A 1 100 ? 9.729 2.553 -4.541 1.00 81.38 100 ALA A C 1
ATOM 771 O O . ALA A 1 100 ? 9.340 2.045 -3.487 1.00 81.38 100 ALA A O 1
ATOM 772 N N . SER A 1 101 ? 9.252 2.161 -5.727 1.00 82.19 101 SER A N 1
ATOM 773 C CA . SER A 1 101 ? 8.088 1.283 -5.875 1.00 82.19 101 SER A CA 1
ATOM 774 C C . SER A 1 101 ? 8.304 -0.131 -5.367 1.00 82.19 101 SER A C 1
ATOM 776 O O . SER A 1 101 ? 7.527 -0.615 -4.539 1.00 82.19 101 SER A O 1
ATOM 778 N N . TRP A 1 102 ? 9.383 -0.779 -5.795 1.00 84.00 102 TRP A N 1
ATOM 779 C CA . TRP A 1 102 ? 9.679 -2.135 -5.355 1.00 84.00 102 TRP A CA 1
ATOM 780 C C . TRP A 1 102 ? 10.049 -2.222 -3.865 1.00 84.00 102 TRP A C 1
ATOM 782 O O . TRP A 1 102 ? 9.500 -3.083 -3.170 1.00 84.00 102 TRP A O 1
ATOM 792 N N . PRO A 1 103 ? 10.896 -1.327 -3.312 1.00 87.06 103 PRO A N 1
ATOM 793 C CA . PRO A 1 103 ? 11.128 -1.280 -1.870 1.00 87.06 103 PRO A CA 1
ATOM 794 C C . PRO A 1 103 ? 9.846 -1.082 -1.059 1.00 87.06 103 PRO A C 1
ATOM 796 O O . PRO A 1 103 ? 9.675 -1.739 -0.031 1.00 87.06 103 PRO A O 1
ATOM 799 N N . LEU A 1 104 ? 8.928 -0.224 -1.521 1.00 89.81 104 LEU A N 1
ATOM 800 C CA . LEU A 1 104 ? 7.638 -0.037 -0.861 1.00 89.81 104 LEU A CA 1
ATOM 801 C C . LEU A 1 104 ? 6.799 -1.311 -0.902 1.00 89.81 104 LEU A C 1
ATOM 803 O O . LEU A 1 104 ? 6.268 -1.725 0.126 1.00 89.81 104 LEU A O 1
ATOM 807 N N . PHE A 1 105 ? 6.720 -1.968 -2.057 1.00 89.69 105 PHE A N 1
ATOM 808 C CA . PHE A 1 105 ? 6.009 -3.234 -2.187 1.00 89.69 105 PHE A CA 1
ATOM 809 C C . PHE A 1 105 ? 6.540 -4.296 -1.225 1.00 89.69 105 PHE A C 1
ATOM 811 O O . PHE A 1 105 ? 5.770 -4.871 -0.458 1.00 89.69 105 PHE A O 1
ATOM 818 N N . GLN A 1 106 ? 7.858 -4.499 -1.201 1.00 89.31 106 GLN A N 1
ATOM 819 C CA . GLN A 1 106 ? 8.512 -5.434 -0.287 1.00 89.31 106 GLN A CA 1
ATOM 820 C C . GLN A 1 106 ? 8.278 -5.056 1.181 1.00 89.31 106 GLN A C 1
ATOM 822 O O . GLN A 1 106 ? 8.062 -5.932 2.015 1.00 89.31 106 GLN A O 1
ATOM 827 N N . ARG A 1 107 ? 8.284 -3.760 1.518 1.00 92.62 107 ARG A N 1
ATOM 828 C CA . ARG A 1 107 ? 7.981 -3.289 2.875 1.00 92.62 107 ARG A CA 1
ATOM 829 C C . ARG A 1 107 ? 6.554 -3.648 3.276 1.00 92.62 107 ARG A C 1
ATOM 831 O O . ARG A 1 107 ? 6.357 -4.202 4.353 1.00 92.62 107 ARG A O 1
ATOM 838 N N . MET A 1 108 ? 5.578 -3.371 2.416 1.00 94.44 108 MET A N 1
ATOM 839 C CA . MET A 1 108 ? 4.171 -3.688 2.671 1.00 94.44 108 MET A CA 1
ATOM 840 C C . MET A 1 108 ? 3.952 -5.200 2.799 1.00 94.44 108 MET A C 1
ATOM 842 O O . MET A 1 108 ? 3.335 -5.645 3.766 1.00 94.44 108 MET A O 1
ATOM 846 N N . LEU A 1 109 ? 4.531 -5.985 1.889 1.00 91.94 109 LEU A N 1
ATOM 847 C CA . LEU A 1 109 ? 4.433 -7.443 1.889 1.00 91.94 109 LEU A CA 1
ATOM 848 C C . LEU A 1 109 ? 5.021 -8.075 3.146 1.00 91.94 109 LEU A C 1
ATOM 850 O O . LEU A 1 109 ? 4.354 -8.858 3.813 1.00 91.94 109 LEU A O 1
ATOM 854 N N . ASN A 1 110 ? 6.243 -7.701 3.513 1.00 92.69 110 ASN A N 1
ATOM 855 C CA . ASN A 1 110 ? 6.945 -8.364 4.608 1.00 92.69 110 ASN A CA 1
ATOM 856 C C . ASN A 1 110 ? 6.481 -7.889 5.997 1.00 92.69 110 ASN A C 1
ATOM 858 O O . ASN A 1 110 ? 6.566 -8.644 6.969 1.00 92.69 110 ASN A O 1
ATOM 862 N N . ASN A 1 111 ? 5.988 -6.648 6.114 1.00 93.69 111 ASN A N 1
ATOM 863 C CA . ASN A 1 111 ? 5.674 -6.054 7.416 1.00 93.69 111 ASN A CA 1
ATOM 864 C C . ASN A 1 111 ? 4.182 -5.918 7.716 1.00 93.69 111 ASN A C 1
ATOM 866 O O . ASN A 1 111 ? 3.846 -5.776 8.891 1.00 93.69 111 ASN A O 1
ATOM 870 N N . TRP A 1 112 ? 3.304 -5.933 6.713 1.00 94.44 112 TRP A N 1
ATOM 871 C CA . TRP A 1 112 ? 1.895 -5.571 6.903 1.00 94.44 112 TRP A CA 1
ATOM 872 C C . TRP A 1 112 ? 0.904 -6.584 6.338 1.00 94.44 112 TRP A C 1
ATOM 874 O O . TRP A 1 112 ? -0.230 -6.626 6.817 1.00 94.44 112 TRP A O 1
ATOM 884 N N . ASP A 1 113 ? 1.302 -7.431 5.388 1.00 93.94 113 ASP A N 1
ATOM 885 C CA . ASP A 1 113 ? 0.408 -8.464 4.870 1.00 93.94 113 ASP A CA 1
ATOM 886 C C . ASP A 1 113 ? -0.071 -9.422 5.975 1.00 93.94 113 ASP A C 1
ATOM 888 O O . ASP A 1 113 ? 0.707 -9.879 6.815 1.00 93.94 113 ASP A O 1
ATOM 892 N N . GLY A 1 114 ? -1.381 -9.672 6.017 1.00 90.00 114 GLY A N 1
ATOM 893 C CA . GLY A 1 114 ? -2.030 -10.504 7.033 1.00 90.00 114 GLY A CA 1
ATOM 894 C C . GLY A 1 114 ? -2.057 -9.910 8.446 1.00 90.00 114 GLY A C 1
ATOM 895 O O . GLY A 1 114 ? -2.616 -10.529 9.351 1.00 90.00 114 GLY A O 1
ATOM 896 N N . ARG A 1 115 ? -1.489 -8.718 8.677 1.00 91.81 115 ARG A N 1
ATOM 897 C CA . ARG A 1 115 ? -1.459 -8.102 10.010 1.00 91.81 115 ARG A CA 1
ATOM 898 C C . ARG A 1 115 ? -2.731 -7.329 10.323 1.00 91.81 115 ARG A C 1
ATOM 900 O O . ARG A 1 115 ? -3.382 -6.765 9.444 1.00 91.81 115 ARG A O 1
ATOM 907 N N . THR A 1 116 ? -3.039 -7.240 11.614 1.00 92.69 116 THR A N 1
ATOM 908 C CA . THR A 1 116 ? -4.086 -6.355 12.129 1.00 92.69 116 THR A CA 1
ATOM 909 C C . THR A 1 116 ? -3.520 -4.969 12.396 1.00 92.69 116 THR A C 1
ATOM 911 O O . THR A 1 116 ? -2.596 -4.807 13.198 1.00 92.69 116 THR A O 1
ATOM 914 N N . VAL A 1 117 ? -4.101 -3.961 11.751 1.00 93.62 117 VAL A N 1
ATOM 915 C CA . VAL A 1 117 ? -3.788 -2.555 12.009 1.00 93.62 117 VAL A CA 1
ATOM 916 C C . VAL A 1 117 ? -4.795 -2.002 13.011 1.00 93.62 117 VAL A C 1
ATOM 918 O O . VAL A 1 117 ? -6.007 -2.183 12.875 1.00 93.62 117 VAL A O 1
ATOM 921 N N . THR A 1 118 ? -4.282 -1.316 14.023 1.00 93.38 118 THR A N 1
ATOM 922 C CA . THR A 1 118 ? -5.033 -0.694 15.113 1.00 93.38 118 THR A CA 1
ATOM 923 C C . THR A 1 118 ? -4.507 0.719 15.372 1.00 93.38 118 THR A C 1
ATOM 925 O O . THR A 1 118 ? -3.505 1.148 14.797 1.00 93.38 118 THR A O 1
ATOM 928 N N . LEU A 1 119 ? -5.153 1.457 16.278 1.00 90.75 119 LEU A N 1
ATOM 929 C CA . LEU A 1 119 ? -4.685 2.785 16.692 1.00 90.75 119 LEU A CA 1
ATOM 930 C C . LEU A 1 119 ? -3.273 2.761 17.302 1.00 90.75 119 LEU A C 1
ATOM 932 O O . LEU A 1 119 ? -2.555 3.746 17.211 1.00 90.75 119 LEU A O 1
ATOM 936 N N . GLN A 1 120 ? -2.855 1.638 17.890 1.00 92.06 120 GLN A N 1
ATOM 937 C CA . GLN A 1 120 ? -1.545 1.509 18.531 1.00 92.06 120 GLN A CA 1
ATOM 938 C C . GLN A 1 120 ? -0.394 1.340 17.530 1.00 92.06 120 GLN A C 1
ATOM 940 O O . GLN A 1 120 ? 0.749 1.621 17.879 1.00 92.06 120 GLN A O 1
ATOM 945 N N . ASN A 1 121 ? -0.661 0.854 16.312 1.00 92.81 121 ASN A N 1
ATOM 946 C CA . ASN A 1 121 ? 0.390 0.553 15.334 1.00 92.81 121 ASN A CA 1
ATOM 947 C C . ASN A 1 121 ? 0.264 1.316 14.005 1.00 92.81 121 ASN A C 1
ATOM 949 O O . ASN A 1 121 ? 1.192 1.254 13.196 1.00 92.81 121 ASN A O 1
ATOM 953 N N . ILE A 1 122 ? -0.811 2.086 13.797 1.00 94.19 122 ILE A N 1
ATOM 954 C CA . ILE A 1 122 ? -1.007 2.885 12.578 1.00 94.19 122 ILE A CA 1
ATOM 955 C C . ILE A 1 122 ? 0.149 3.856 12.308 1.00 94.19 122 ILE A C 1
ATOM 957 O O . ILE A 1 122 ? 0.530 4.047 11.155 1.00 94.19 122 ILE A O 1
ATOM 961 N N . ASP A 1 123 ? 0.767 4.425 13.343 1.00 94.62 123 ASP A N 1
ATOM 962 C CA . ASP A 1 123 ? 1.894 5.345 13.159 1.00 94.62 123 ASP A CA 1
ATOM 963 C C . ASP A 1 123 ? 3.149 4.641 12.634 1.00 94.62 123 ASP A C 1
ATOM 965 O O . ASP A 1 123 ? 3.942 5.252 11.918 1.00 94.62 123 ASP A O 1
ATOM 969 N N . SER A 1 124 ? 3.317 3.345 12.920 1.00 95.06 124 SER A N 1
ATOM 970 C CA . SER A 1 124 ? 4.400 2.553 12.321 1.00 95.06 124 SER A CA 1
ATOM 971 C C . SER A 1 124 ? 4.154 2.339 10.828 1.00 95.06 124 SER A C 1
ATOM 973 O O . SER A 1 124 ? 5.080 2.480 10.036 1.00 95.06 124 SER A O 1
ATOM 975 N N . LEU A 1 125 ? 2.901 2.089 10.433 1.00 94.94 125 LEU A N 1
ATOM 976 C CA . LEU A 1 125 ? 2.519 1.982 9.022 1.00 94.94 125 LEU A CA 1
ATOM 977 C C . LEU A 1 125 ? 2.741 3.309 8.291 1.00 94.94 125 LEU A C 1
ATOM 979 O O . LEU A 1 125 ? 3.385 3.346 7.247 1.00 94.94 125 LEU A O 1
ATOM 983 N N . LYS A 1 126 ? 2.274 4.421 8.866 1.00 95.12 126 LYS A N 1
ATOM 984 C CA . LYS A 1 126 ? 2.499 5.765 8.313 1.00 95.12 126 LYS A CA 1
ATOM 985 C C . LYS A 1 126 ? 3.985 6.091 8.176 1.00 95.12 126 LYS A C 1
ATOM 987 O O . LYS A 1 126 ? 4.385 6.678 7.176 1.00 95.12 126 LYS A O 1
ATOM 992 N N . ARG A 1 127 ? 4.808 5.691 9.150 1.00 93.12 127 ARG A N 1
ATOM 993 C CA . ARG A 1 127 ? 6.263 5.869 9.091 1.00 93.12 127 ARG A CA 1
ATOM 994 C C . ARG A 1 127 ? 6.879 5.084 7.940 1.00 93.12 127 ARG A C 1
ATOM 996 O O . ARG A 1 127 ? 7.625 5.684 7.178 1.00 93.12 127 ARG A O 1
ATOM 1003 N N . ASP A 1 128 ? 6.535 3.805 7.780 1.00 91.44 128 ASP A N 1
ATOM 1004 C CA . ASP A 1 128 ? 7.016 2.984 6.660 1.00 91.44 128 ASP A CA 1
ATOM 1005 C C . ASP A 1 128 ? 6.680 3.634 5.306 1.00 91.44 128 ASP A C 1
ATOM 1007 O O . ASP A 1 128 ? 7.539 3.710 4.425 1.00 91.44 128 ASP A O 1
ATOM 1011 N N . LEU A 1 129 ? 5.463 4.175 5.167 1.00 91.62 129 LEU A N 1
ATOM 1012 C CA . LEU A 1 129 ? 5.049 4.923 3.977 1.00 91.62 129 LEU A CA 1
ATOM 1013 C C . LEU A 1 129 ? 5.868 6.200 3.790 1.00 91.62 129 LEU A C 1
ATOM 1015 O O . LEU A 1 129 ? 6.409 6.419 2.712 1.00 91.62 129 LEU A O 1
ATOM 1019 N N . ARG A 1 130 ? 6.004 7.028 4.830 1.00 90.62 130 ARG A N 1
ATOM 1020 C CA . ARG A 1 130 ? 6.742 8.296 4.760 1.00 90.62 130 ARG A CA 1
ATOM 1021 C C . ARG A 1 130 ? 8.221 8.097 4.464 1.00 90.62 130 ARG A C 1
ATOM 1023 O O . ARG A 1 130 ? 8.784 8.876 3.708 1.00 90.62 130 ARG A O 1
ATOM 1030 N N . THR A 1 131 ? 8.855 7.079 5.039 1.00 88.44 131 THR A N 1
ATOM 1031 C CA . THR A 1 131 ? 10.273 6.792 4.796 1.00 88.44 131 THR A CA 1
ATOM 1032 C C . THR A 1 131 ? 10.541 6.515 3.323 1.00 88.44 131 THR A C 1
ATOM 1034 O O . THR A 1 131 ? 11.583 6.919 2.823 1.00 88.44 131 THR A O 1
ATOM 1037 N N . ILE A 1 132 ? 9.619 5.846 2.627 1.00 86.12 132 ILE A N 1
ATOM 103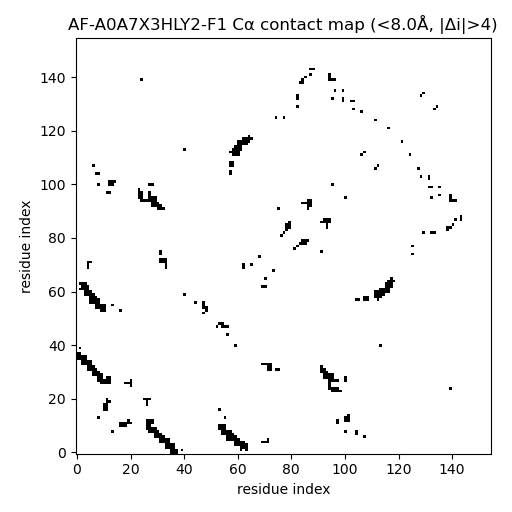8 C CA . ILE A 1 132 ? 9.831 5.464 1.228 1.00 86.12 132 ILE A CA 1
ATOM 1039 C C . ILE A 1 132 ? 9.278 6.522 0.270 1.00 86.12 132 ILE A C 1
ATOM 1041 O O . ILE A 1 132 ? 9.970 6.921 -0.659 1.00 86.12 132 ILE A O 1
ATOM 1045 N N . LEU A 1 133 ? 8.060 7.012 0.510 1.00 86.19 133 LEU A N 1
ATOM 1046 C CA . LEU A 1 133 ? 7.396 7.996 -0.350 1.00 86.19 133 LEU A CA 1
ATOM 1047 C C . LEU A 1 133 ? 7.889 9.430 -0.129 1.00 86.19 133 LEU A C 1
ATOM 1049 O O . LEU A 1 133 ? 7.777 10.249 -1.026 1.00 86.19 133 LEU A O 1
ATOM 1053 N N . GLY A 1 134 ? 8.409 9.753 1.056 1.00 77.25 134 GLY A N 1
ATOM 1054 C CA . GLY A 1 134 ? 8.941 11.081 1.374 1.00 77.25 134 GLY A CA 1
ATOM 1055 C C . GLY A 1 134 ? 10.432 11.246 1.074 1.00 77.25 134 GLY A C 1
ATOM 1056 O O . GLY A 1 134 ? 10.928 12.363 1.129 1.00 77.25 134 GLY A O 1
ATOM 1057 N N . ALA A 1 135 ? 11.151 10.160 0.771 1.00 70.69 135 ALA A N 1
ATOM 1058 C CA . ALA A 1 135 ? 12.559 10.198 0.362 1.00 70.69 135 ALA A CA 1
ATOM 1059 C C . ALA A 1 135 ? 12.740 10.469 -1.144 1.00 70.69 135 ALA A C 1
ATOM 1061 O O . ALA A 1 135 ? 13.850 10.396 -1.664 1.00 70.69 135 ALA A O 1
ATOM 1062 N N . THR A 1 136 ? 11.649 10.724 -1.863 1.00 64.69 136 THR A N 1
ATOM 1063 C CA . THR A 1 136 ? 11.667 11.021 -3.290 1.00 64.69 136 THR A CA 1
ATOM 1064 C C . THR A 1 136 ? 11.683 12.541 -3.448 1.00 64.69 136 THR A C 1
ATOM 1066 O O . THR A 1 136 ? 10.659 13.179 -3.220 1.00 64.69 136 THR A O 1
ATOM 1069 N N . ASP A 1 137 ? 12.836 13.120 -3.803 1.00 53.00 137 ASP A N 1
ATOM 1070 C CA . ASP A 1 137 ? 13.082 14.579 -3.839 1.00 53.00 137 ASP A CA 1
ATOM 1071 C C . ASP A 1 137 ? 12.181 15.378 -4.808 1.00 53.00 137 ASP A C 1
ATOM 1073 O O . ASP A 1 137 ? 12.218 16.607 -4.819 1.00 53.00 137 ASP A O 1
ATOM 1077 N N . GLU A 1 138 ? 11.331 14.714 -5.593 1.00 53.03 138 GLU A N 1
ATOM 1078 C CA . GLU A 1 138 ? 10.300 15.359 -6.404 1.00 53.03 138 GLU A CA 1
ATOM 1079 C C . GLU A 1 138 ? 8.938 14.694 -6.148 1.00 53.03 138 GLU A C 1
ATOM 1081 O O . GLU A 1 138 ? 8.805 13.486 -6.383 1.00 53.03 138 GLU A O 1
ATOM 1086 N N . PRO A 1 139 ? 7.897 15.438 -5.717 1.00 52.16 139 PRO A N 1
ATOM 1087 C CA . PRO A 1 139 ? 6.530 14.947 -5.826 1.00 52.16 139 PRO A CA 1
ATOM 1088 C C . PRO A 1 139 ? 6.259 14.598 -7.294 1.00 52.16 139 PRO A C 1
ATOM 1090 O O . PRO A 1 139 ? 6.421 15.431 -8.189 1.00 52.16 139 PRO A O 1
ATOM 1093 N N . VAL A 1 140 ? 5.894 13.340 -7.562 1.00 54.31 140 VAL A N 1
ATOM 1094 C CA . VAL A 1 140 ? 5.629 12.872 -8.928 1.00 54.31 140 VAL A CA 1
ATOM 1095 C C . VAL A 1 140 ? 4.304 13.475 -9.386 1.00 54.31 140 VAL A C 1
ATOM 1097 O O . VAL A 1 140 ? 3.228 12.923 -9.164 1.00 54.31 140 VAL A O 1
ATOM 1100 N N . HIS A 1 141 ? 4.381 14.654 -9.994 1.00 50.00 141 HIS A N 1
ATOM 1101 C CA . HIS A 1 141 ? 3.243 15.305 -10.616 1.00 50.00 141 HIS A CA 1
ATOM 1102 C C . HIS A 1 141 ? 2.980 14.673 -11.977 1.00 50.00 141 HIS A C 1
ATOM 1104 O O . HIS A 1 141 ? 3.822 14.700 -12.873 1.00 50.00 141 HIS A O 1
ATOM 1110 N N . PHE A 1 142 ? 1.783 14.122 -12.133 1.00 50.03 142 PHE A N 1
ATOM 1111 C CA . PHE A 1 142 ? 1.252 13.775 -13.438 1.00 50.03 142 PHE A CA 1
ATOM 1112 C C . PHE A 1 142 ? 0.467 14.983 -13.901 1.00 50.03 142 PHE A C 1
ATOM 1114 O O . PHE A 1 142 ? -0.529 15.350 -13.273 1.00 50.03 142 PHE A O 1
ATOM 1121 N N . GLU A 1 143 ? 0.902 15.607 -14.991 1.00 44.62 143 GLU A N 1
ATOM 1122 C CA . GLU A 1 143 ? -0.014 16.461 -15.728 1.00 44.62 143 GLU A CA 1
ATOM 1123 C C . GLU A 1 143 ? -1.174 15.568 -16.174 1.00 44.62 143 GLU A C 1
ATOM 1125 O O . GLU A 1 143 ? -0.997 14.614 -16.936 1.00 44.62 143 GLU A O 1
ATOM 1130 N N . LEU A 1 144 ? -2.368 15.828 -15.635 1.00 43.03 144 LEU A N 1
ATOM 1131 C CA . LEU A 1 144 ? -3.592 15.296 -16.213 1.00 43.03 144 LEU A CA 1
ATOM 1132 C C . LEU A 1 144 ? -3.581 15.755 -17.668 1.00 43.03 144 LEU A C 1
ATOM 1134 O O . LEU A 1 144 ? -3.676 16.958 -17.917 1.00 43.03 144 LEU A O 1
ATOM 1138 N N . LEU A 1 145 ? -3.449 14.821 -18.615 1.00 38.88 145 LEU A N 1
ATOM 1139 C CA . LEU A 1 145 ? -3.715 15.120 -20.015 1.00 38.88 145 LEU A CA 1
ATOM 1140 C C . LEU A 1 145 ? -5.087 15.790 -20.045 1.00 38.88 145 LEU A C 1
ATOM 1142 O O . LEU A 1 145 ? -6.096 15.168 -19.700 1.00 38.88 145 LEU A O 1
ATOM 1146 N N . ALA A 1 146 ? -5.111 17.084 -20.373 1.00 42.00 146 ALA A N 1
ATOM 1147 C CA . ALA A 1 146 ? -6.357 17.796 -20.563 1.00 42.00 146 ALA A CA 1
ATOM 1148 C C . ALA A 1 146 ? -7.198 16.957 -21.529 1.00 42.00 146 ALA A C 1
ATOM 1150 O O . ALA A 1 146 ? -6.683 16.497 -22.549 1.00 42.00 146 ALA A O 1
ATOM 1151 N N . GLN A 1 147 ? -8.472 16.729 -21.205 1.00 44.62 147 GLN A N 1
ATOM 1152 C CA . GLN A 1 147 ? -9.439 16.036 -22.064 1.00 44.62 147 GLN A CA 1
ATOM 1153 C C . GLN A 1 147 ? -9.746 16.856 -23.334 1.00 44.62 147 GLN A C 1
ATOM 1155 O O . GLN A 1 147 ? -10.887 17.216 -23.614 1.00 44.62 147 GLN A O 1
ATOM 1160 N N . ARG A 1 148 ? -8.725 17.203 -24.111 1.00 45.62 148 ARG A N 1
ATOM 1161 C CA . ARG A 1 148 ? -8.820 17.886 -25.391 1.00 45.62 148 ARG A CA 1
ATOM 1162 C C . ARG A 1 148 ? -7.951 17.139 -26.384 1.00 45.62 148 ARG A C 1
ATOM 1164 O O . ARG A 1 148 ? -6.752 17.376 -26.459 1.00 45.62 148 ARG A O 1
ATOM 1171 N N . ASN A 1 149 ? -8.603 16.192 -27.059 1.00 43.12 149 ASN A N 1
ATOM 1172 C CA . ASN A 1 149 ? -8.512 15.888 -28.498 1.00 43.12 149 ASN A CA 1
ATOM 1173 C C . ASN A 1 149 ? -8.927 14.428 -28.774 1.00 43.12 149 ASN A C 1
ATOM 1175 O O . ASN A 1 149 ? -8.207 13.680 -29.421 1.00 43.12 149 ASN A O 1
ATOM 1179 N N . LEU A 1 150 ? -10.093 14.004 -28.268 1.00 41.44 150 LEU A N 1
ATOM 1180 C CA . LEU A 1 150 ? -10.774 12.778 -28.732 1.00 41.44 150 LEU A CA 1
ATOM 1181 C C . LEU A 1 150 ? -12.003 13.089 -29.601 1.00 41.44 150 LEU A C 1
ATOM 1183 O O . LEU A 1 150 ? -12.875 12.251 -29.800 1.00 41.44 150 LEU A O 1
ATOM 1187 N N . VAL A 1 151 ? -12.064 14.302 -30.144 1.00 46.75 151 VAL A N 1
ATOM 1188 C CA . VAL A 1 151 ? -12.965 14.651 -31.240 1.00 46.75 151 VAL A CA 1
ATOM 1189 C C . VAL A 1 151 ? -12.075 15.254 -32.317 1.00 46.75 151 VAL A C 1
ATOM 1191 O O . VAL A 1 151 ? -11.247 16.093 -31.966 1.00 46.75 151 VAL A O 1
ATOM 1194 N N . VAL A 1 152 ? -12.282 14.852 -33.578 1.00 44.44 152 VAL A N 1
ATOM 1195 C CA . VAL A 1 152 ? -11.482 15.163 -34.786 1.00 44.44 152 VAL A CA 1
ATOM 1196 C C . VAL A 1 152 ? -10.298 14.178 -34.914 1.00 44.44 152 VAL A C 1
ATOM 1198 O O . VAL A 1 152 ? -9.351 14.265 -34.148 1.00 44.44 152 VAL A O 1
ATOM 1201 N N . ASP A 1 153 ? -10.309 13.114 -35.724 1.00 38.69 153 ASP A N 1
ATOM 1202 C CA . ASP A 1 153 ? -10.883 12.921 -37.060 1.00 38.69 153 ASP A CA 1
ATOM 1203 C C . ASP A 1 153 ? -11.449 11.499 -37.259 1.00 38.69 153 ASP A C 1
ATOM 1205 O O . ASP A 1 153 ? -10.730 10.503 -37.189 1.00 38.69 153 ASP A O 1
ATOM 1209 N N . ILE A 1 154 ? -12.741 11.416 -37.582 1.00 43.25 154 ILE A N 1
ATOM 1210 C CA . ILE A 1 154 ? -13.258 10.401 -38.504 1.00 43.25 154 ILE A CA 1
ATOM 1211 C C . ILE A 1 154 ? -13.831 11.202 -39.669 1.00 43.25 154 ILE A C 1
ATOM 1213 O O . ILE A 1 154 ? -14.901 11.800 -39.532 1.00 43.25 154 ILE A O 1
ATOM 1217 N N . VAL A 1 155 ? -13.097 11.233 -40.779 1.00 44.53 155 VAL A N 1
ATOM 1218 C CA . VAL A 1 155 ? -13.608 11.540 -42.120 1.00 44.53 155 VAL A CA 1
ATOM 1219 C C . VAL A 1 155 ? -13.020 10.513 -43.071 1.00 44.53 155 VAL A C 1
ATOM 1221 O O . VAL A 1 155 ? -11.783 10.327 -43.023 1.00 44.53 155 VAL A O 1
#

pLDDT: mean 77.11, std 16.15, range [38.69, 95.12]

Sequence (155 aa):
MWNYTYFVISPGCEINSYTQFADGKQGNFIKFGDQVSNHGALGIRNAYATHNPDIGVGAIMHTGAFQNPGLGTLLKHYIINEIGLPPVGSTEWFGIIRTASWPLFQRMLNNWDGRTVTLQNIDSLKRDLRTILGATDEPVHFELLAQRNLVVDIV

Secondary structure (DSSP, 8-state):
-EEEEEEEE-GGGSTT-SS--TTSSSS-EEEEEEEEESS-HHHHHHHHHHH-TT-EEEEEEE-TT--SS-HHHHHHHHIIIII---BSSSSSEEE--HHHHHHHHHHHHHHHTTPBP-TTTHHHHHHHHHHHHSS-SS--------S--SSS---

Nearest PDB structures (foldseek):
  5u4p-assembly1_A  TM=3.050E-01  e=1.177E+00  Saccharomyces cerevisiae S288C
  8amz-assembly1_U  TM=2.849E-01  e=1.938E+00  Spinacia oleracea
  4lmx-assembly1_C  TM=3.636E-01  e=2.195E+00  Hemiselmis andersenii
  5gjr-assembly1_8  TM=2.005E-01  e=1.252E+00  Homo sapiens

Solvent-accessible surface area (backbone atoms only — not comparable to full-atom values): 8760 Å² total; per-residue (Å²): 121,51,39,33,26,37,34,36,35,33,34,29,26,43,92,85,37,91,57,66,47,89,85,26,63,52,69,16,35,36,35,51,43,64,48,81,34,87,60,58,75,66,51,60,54,49,51,38,46,74,76,42,66,60,42,46,75,29,22,48,23,39,23,75,75,37,72,86,68,35,57,19,57,52,50,52,51,43,38,38,73,74,66,56,45,59,57,48,101,50,95,51,34,33,48,39,48,42,86,41,37,44,59,47,39,52,48,34,36,78,73,37,40,78,33,76,50,38,90,90,48,44,65,58,55,52,44,58,48,44,63,46,68,58,68,47,96,60,71,61,77,72,80,73,76,68,98,76,71,93,69,82,84,90,129

Foldseek 3Di:
DFKKKWKKWFLCLDDPRPDHDPVQQPRTKMFIDIDDDPDPPVVVVVVCCVVPVSMDTLAIEGFPQDDDPTPRVVVLCCCCPVLVAQADPDSTMTTAGSVLRVVLSPCSNVPGHPYYDHPVCVVVVSVSCCVRRNVPPDRSDDDPPPPPDPDDDDD

Radius of gyration: 16.35 Å; Cα contacts (8 Å, |Δi|>4): 255; chains: 1; bounding box: 31×33×61 Å

Mean predicted aligned error: 8.99 Å